Protein AF-F5Z261-F1 (afdb_monomer_lite)

Structure (mmCIF, N/CA/C/O backbone):
data_AF-F5Z261-F1
#
_entry.id   AF-F5Z261-F1
#
loop_
_atom_site.group_PDB
_atom_site.id
_atom_site.type_symbol
_atom_site.label_atom_id
_atom_site.label_alt_id
_atom_site.label_comp_id
_atom_site.label_asym_id
_atom_site.label_entity_id
_atom_site.label_seq_id
_atom_site.pdbx_PDB_ins_code
_atom_site.Cartn_x
_atom_site.Cartn_y
_atom_site.Cartn_z
_atom_site.occupancy
_atom_site.B_iso_or_equiv
_atom_site.auth_seq_id
_atom_site.auth_comp_id
_atom_site.auth_asym_id
_atom_site.auth_atom_id
_atom_site.pdbx_PDB_model_num
ATOM 1 N N . MET A 1 1 ? -2.929 10.785 0.547 1.00 61.97 1 MET A N 1
ATOM 2 C CA . MET A 1 1 ? -3.071 11.141 1.979 1.00 61.97 1 MET A CA 1
ATOM 3 C C . MET A 1 1 ? -4.456 10.870 2.564 1.00 61.97 1 MET A C 1
ATOM 5 O O . MET A 1 1 ? -4.554 10.815 3.776 1.00 61.97 1 MET A O 1
ATOM 9 N N . LEU A 1 2 ? -5.511 10.645 1.767 1.00 83.38 2 LEU A N 1
ATOM 10 C CA . LEU A 1 2 ? -6.870 10.478 2.307 1.00 83.38 2 LEU A CA 1
ATOM 11 C C . LEU A 1 2 ? -7.102 9.162 3.079 1.00 83.38 2 LEU A C 1
ATOM 13 O O . LEU A 1 2 ? -7.864 9.138 4.036 1.00 83.38 2 LEU A O 1
ATOM 17 N N . VAL A 1 3 ? -6.436 8.072 2.687 1.00 84.19 3 VAL A N 1
ATOM 18 C CA . VAL A 1 3 ? -6.658 6.727 3.259 1.00 84.19 3 VAL A CA 1
ATOM 19 C C . VAL A 1 3 ? -5.834 6.424 4.517 1.00 84.19 3 VAL A C 1
ATOM 21 O O . VAL A 1 3 ? -6.203 5.541 5.287 1.00 84.19 3 VAL A O 1
ATOM 24 N N . THR A 1 4 ? -4.751 7.163 4.772 1.00 86.31 4 THR A N 1
ATOM 25 C CA . THR A 1 4 ? -3.860 6.920 5.923 1.00 86.31 4 THR A CA 1
ATOM 26 C C . THR A 1 4 ? -4.461 7.360 7.267 1.00 86.31 4 THR A C 1
ATOM 28 O O . THR A 1 4 ? -4.442 6.561 8.202 1.00 86.31 4 THR A O 1
ATOM 31 N N . PRO A 1 5 ? -5.046 8.566 7.412 1.00 91.62 5 PRO A N 1
ATOM 32 C CA . PRO A 1 5 ? -5.634 8.978 8.686 1.00 91.62 5 PRO A CA 1
ATOM 33 C C . PRO A 1 5 ? -6.752 8.037 9.169 1.00 91.62 5 PRO A C 1
ATOM 35 O O . PRO A 1 5 ? -6.703 7.630 10.329 1.00 91.62 5 PRO A O 1
ATOM 38 N N . PRO A 1 6 ? -7.700 7.590 8.316 1.00 89.75 6 PRO A N 1
ATOM 39 C CA . PRO A 1 6 ? -8.729 6.640 8.735 1.00 89.75 6 PRO A CA 1
ATOM 40 C C . PRO A 1 6 ? -8.177 5.313 9.264 1.00 89.75 6 PRO A C 1
ATOM 42 O O . PRO A 1 6 ? -8.675 4.830 10.279 1.00 89.75 6 PRO A O 1
ATOM 45 N N . VAL A 1 7 ? -7.153 4.726 8.624 1.00 91.06 7 VAL A N 1
ATOM 46 C CA . VAL A 1 7 ? -6.594 3.438 9.079 1.00 91.06 7 VAL A CA 1
ATOM 47 C C . VAL A 1 7 ? -5.834 3.580 10.398 1.00 91.06 7 VAL A C 1
ATOM 49 O O . VAL A 1 7 ? -5.950 2.715 11.263 1.00 91.06 7 VAL A O 1
ATOM 52 N N . VAL A 1 8 ? -5.133 4.700 10.610 1.00 93.25 8 VAL A N 1
ATOM 53 C CA . VAL A 1 8 ? -4.457 4.993 11.885 1.00 93.25 8 VAL A CA 1
ATOM 54 C C . VAL A 1 8 ? -5.479 5.191 13.004 1.00 93.25 8 VAL A C 1
ATOM 56 O O . VAL A 1 8 ? -5.364 4.565 14.057 1.00 93.25 8 VAL A O 1
ATOM 59 N N . ILE A 1 9 ? -6.520 5.995 12.763 1.00 94.44 9 ILE A N 1
ATOM 60 C CA . ILE A 1 9 ? -7.603 6.225 13.732 1.00 94.44 9 ILE A CA 1
ATOM 61 C C . ILE 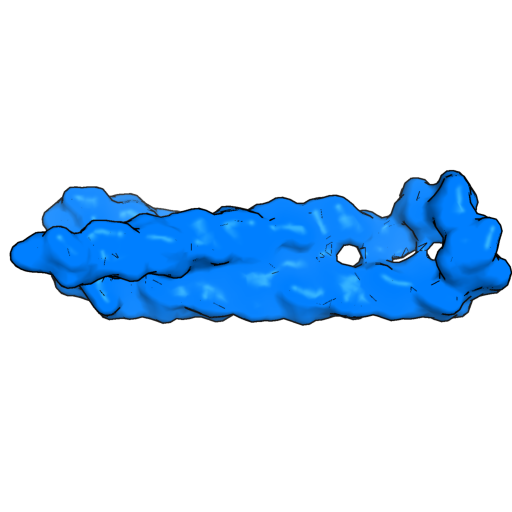A 1 9 ? -8.303 4.906 14.070 1.00 94.44 9 ILE A C 1
ATOM 63 O O . ILE A 1 9 ? -8.543 4.616 15.241 1.00 94.44 9 ILE A O 1
ATOM 67 N N . ALA A 1 10 ? -8.598 4.075 13.069 1.00 92.06 10 ALA A N 1
ATOM 68 C CA . ALA A 1 10 ? -9.231 2.782 13.288 1.00 92.06 10 ALA A CA 1
ATOM 69 C C . ALA A 1 10 ? -8.323 1.787 14.027 1.00 92.06 10 ALA A C 1
ATOM 71 O O . ALA A 1 10 ? -8.821 1.013 14.847 1.00 92.06 10 ALA A O 1
ATOM 72 N N . GLY A 1 11 ? -7.009 1.835 13.785 1.00 91.44 11 GLY A N 1
ATOM 73 C CA . GLY A 1 11 ? -5.995 1.091 14.533 1.00 91.44 11 GLY A CA 1
ATOM 74 C C . GLY A 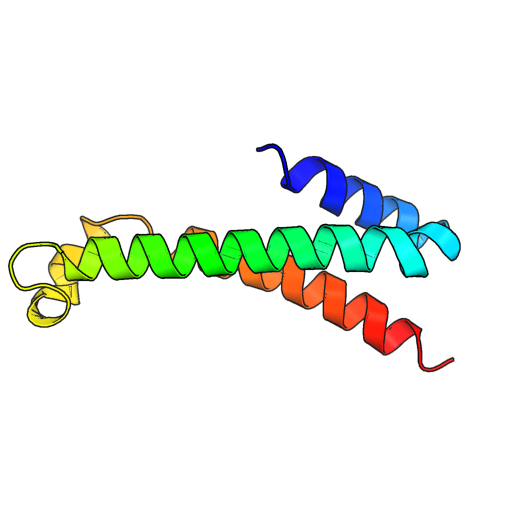1 11 ? -5.991 1.460 16.013 1.00 91.44 11 GLY A C 1
ATOM 75 O O . GLY A 1 11 ? -6.192 0.589 16.858 1.00 91.44 11 GLY A O 1
ATOM 76 N N . ILE A 1 12 ? -5.859 2.753 16.324 1.00 94.12 12 ILE A N 1
ATOM 77 C CA . ILE A 1 12 ? -5.883 3.267 17.703 1.00 94.12 12 ILE A CA 1
ATOM 78 C C . ILE A 1 12 ? -7.227 2.940 18.367 1.00 94.12 12 ILE A C 1
ATOM 80 O O . ILE A 1 12 ? -7.267 2.347 19.442 1.00 94.12 12 ILE A O 1
ATOM 84 N N . GLY A 1 13 ? -8.348 3.238 17.706 1.00 91.38 13 GLY A N 1
ATOM 85 C CA . GLY A 1 13 ? -9.685 2.929 18.215 1.00 91.38 13 GLY A CA 1
ATOM 86 C C . GLY A 1 13 ? -9.911 1.430 18.448 1.00 91.38 13 GLY A C 1
ATOM 87 O O . GLY A 1 13 ? -10.611 1.049 19.385 1.00 91.38 13 GLY A O 1
ATOM 88 N N . GLY A 1 14 ? -9.293 0.562 17.642 1.00 90.25 14 GLY A N 1
ATOM 89 C CA . GLY A 1 14 ? -9.358 -0.894 17.785 1.00 90.25 14 GLY A CA 1
ATOM 90 C C . GLY A 1 14 ? -8.654 -1.449 19.030 1.00 90.25 14 GLY A C 1
ATOM 91 O O . GLY A 1 14 ? -9.004 -2.551 19.477 1.00 90.25 14 GLY A O 1
ATOM 92 N N . VAL A 1 15 ? -7.718 -0.691 19.616 1.00 91.44 15 VAL A N 1
ATOM 93 C CA . VAL A 1 15 ? -7.094 -1.008 20.913 1.00 91.44 15 VAL A CA 1
ATOM 94 C C . VAL A 1 15 ? -8.112 -0.843 22.039 1.00 91.44 15 VAL A C 1
ATOM 96 O O . VAL A 1 15 ? -8.258 -1.735 22.872 1.00 91.44 15 VAL A O 1
ATOM 99 N N . PHE A 1 16 ? -8.873 0.253 22.017 1.00 94.31 16 PHE A N 1
ATOM 100 C CA . PHE A 1 16 ? -9.776 0.633 23.109 1.00 94.31 16 PHE A CA 1
ATOM 101 C C . PHE A 1 16 ? -11.231 0.185 22.910 1.00 94.31 16 PHE A C 1
ATOM 103 O O . PHE A 1 16 ? -12.024 0.228 23.846 1.00 94.31 16 PHE A O 1
ATOM 110 N N . SER A 1 17 ? -11.623 -0.252 21.707 1.00 92.31 17 SER A N 1
ATOM 111 C CA . SER A 1 17 ? -13.014 -0.606 21.410 1.00 92.31 17 SER A CA 1
ATOM 112 C C . SER A 1 17 ? -13.165 -1.827 20.506 1.00 92.31 17 SER A C 1
ATOM 114 O O . SER A 1 17 ? -12.705 -1.871 19.361 1.00 92.31 17 SER A O 1
ATOM 116 N N . ARG A 1 18 ? -13.957 -2.802 20.979 1.00 89.25 18 ARG A N 1
ATOM 117 C CA . ARG A 1 18 ? -14.315 -4.007 20.210 1.00 89.25 18 ARG A CA 1
ATOM 118 C C . ARG A 1 18 ? -15.098 -3.671 18.936 1.00 89.25 18 ARG A C 1
ATOM 120 O O . ARG A 1 18 ? -14.939 -4.360 17.931 1.00 89.25 18 ARG A O 1
ATOM 127 N N . ARG A 1 19 ? -15.912 -2.607 18.950 1.00 92.00 19 ARG A N 1
ATOM 128 C CA . ARG A 1 19 ? -16.673 -2.151 17.771 1.00 92.00 19 ARG A CA 1
ATOM 129 C C . ARG A 1 19 ? -15.741 -1.631 16.682 1.00 92.00 19 ARG A C 1
ATOM 131 O O . ARG A 1 19 ? -15.908 -1.994 15.521 1.00 92.00 19 ARG A O 1
ATOM 138 N N . TRP A 1 20 ? -14.752 -0.828 17.065 1.00 92.88 20 TRP A N 1
ATOM 139 C CA . TRP A 1 20 ? -13.746 -0.305 16.145 1.00 92.88 20 TRP A CA 1
ATOM 140 C C . TRP A 1 20 ? -12.869 -1.410 15.579 1.00 92.88 20 TRP A C 1
ATOM 142 O O . TRP A 1 20 ? -12.718 -1.495 14.364 1.00 92.88 20 TRP A O 1
ATOM 152 N N . ALA A 1 21 ? -12.417 -2.332 16.425 1.00 90.31 21 ALA A N 1
ATOM 153 C CA . ALA A 1 21 ? -11.627 -3.471 15.980 1.00 90.31 21 ALA A CA 1
ATOM 154 C C . ALA A 1 21 ? -12.364 -4.405 15.010 1.00 90.31 21 ALA A C 1
ATOM 156 O O . ALA A 1 21 ? -11.743 -4.939 14.100 1.00 90.31 21 ALA A O 1
ATOM 157 N N . LYS A 1 22 ? -13.671 -4.633 15.205 1.00 91.12 22 LYS A N 1
ATOM 158 C CA . LYS A 1 22 ? -14.445 -5.579 14.381 1.00 91.12 22 LYS A CA 1
ATOM 159 C C . LYS A 1 22 ? -15.068 -4.963 13.128 1.00 91.12 22 LYS A C 1
ATOM 161 O O . LYS A 1 22 ? -15.415 -5.709 12.221 1.00 91.12 22 LYS A O 1
ATOM 166 N N . ARG A 1 23 ? -15.264 -3.640 13.076 1.00 91.69 23 ARG A N 1
ATOM 167 C CA . ARG A 1 23 ? -15.906 -2.965 11.928 1.00 91.69 23 ARG A CA 1
ATOM 168 C C . ARG A 1 23 ? -14.968 -2.018 11.195 1.00 91.69 23 ARG A C 1
ATOM 170 O O . ARG A 1 23 ? -14.797 -2.147 9.991 1.00 91.69 23 ARG A O 1
ATOM 177 N N . TRP A 1 24 ? -14.378 -1.070 11.913 1.00 94.56 24 TRP 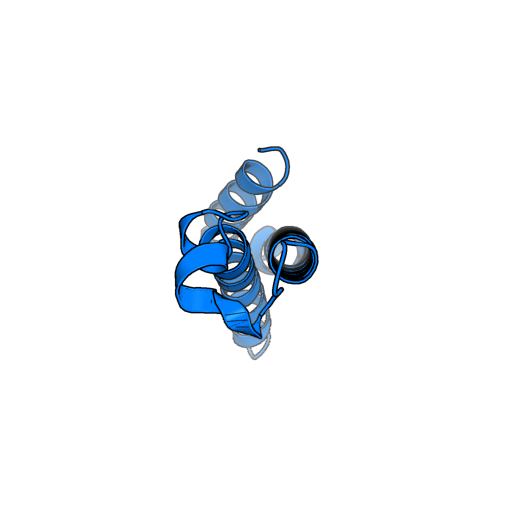A N 1
ATOM 178 C CA . TRP A 1 24 ? -13.650 0.040 11.300 1.00 94.56 24 TRP A CA 1
ATOM 179 C C . TRP A 1 24 ? -12.223 -0.338 10.914 1.00 94.56 24 TRP A C 1
ATOM 181 O O . TRP A 1 24 ? -11.784 0.003 9.818 1.00 94.56 24 TRP A O 1
ATOM 191 N N . LEU A 1 25 ? -11.523 -1.089 11.767 1.00 93.62 25 LEU A N 1
ATOM 192 C CA . LEU A 1 25 ? -10.173 -1.571 11.485 1.00 93.62 25 LEU A CA 1
ATOM 193 C C . LEU A 1 25 ? -10.111 -2.424 10.206 1.00 93.62 25 LEU A C 1
ATOM 195 O O . LEU A 1 25 ? -9.383 -2.027 9.304 1.00 93.62 25 LEU A O 1
ATOM 199 N N . PRO A 1 26 ? -10.883 -3.520 10.042 1.00 95.75 26 PRO A N 1
ATOM 200 C CA . PRO A 1 26 ? -10.817 -4.315 8.816 1.00 95.75 26 PRO A CA 1
ATOM 201 C C . PRO A 1 26 ? -11.251 -3.531 7.574 1.00 95.75 26 PRO A C 1
ATOM 203 O O . PRO A 1 26 ? -10.660 -3.701 6.514 1.00 95.75 26 PRO A O 1
ATOM 206 N N . LEU A 1 27 ? -12.248 -2.647 7.691 1.00 96.31 27 LEU A N 1
ATOM 207 C CA . LEU A 1 27 ? -12.727 -1.855 6.558 1.00 96.31 27 LEU A CA 1
ATOM 208 C C . LEU A 1 27 ? -11.654 -0.879 6.061 1.00 96.31 27 LEU A C 1
ATOM 210 O O . LEU A 1 27 ? -11.296 -0.886 4.886 1.00 96.31 27 LEU A O 1
ATOM 214 N N . THR A 1 28 ? -11.107 -0.064 6.961 1.00 95.88 28 THR A N 1
ATOM 215 C CA . THR A 1 28 ? -10.052 0.901 6.621 1.00 95.88 28 THR A CA 1
ATOM 216 C C . THR A 1 28 ? -8.761 0.207 6.192 1.00 95.88 28 THR A C 1
ATOM 218 O O . THR A 1 28 ? -8.152 0.631 5.213 1.00 95.88 28 THR A O 1
ATOM 221 N N . ALA A 1 29 ? -8.378 -0.890 6.852 1.00 96.00 29 ALA A N 1
ATOM 222 C CA . ALA A 1 29 ? -7.215 -1.694 6.489 1.00 96.00 29 ALA A CA 1
ATOM 223 C C . ALA A 1 29 ? -7.372 -2.343 5.107 1.00 96.00 29 ALA A C 1
ATOM 225 O O . ALA A 1 29 ? -6.427 -2.334 4.324 1.00 96.00 29 ALA A O 1
ATOM 226 N N . GLY A 1 30 ? -8.571 -2.825 4.766 1.00 96.94 30 GLY A N 1
ATOM 227 C CA . GLY A 1 30 ? -8.885 -3.359 3.441 1.00 96.94 30 GLY A CA 1
ATOM 228 C C . GLY A 1 30 ? -8.798 -2.306 2.342 1.00 96.94 30 GLY A C 1
ATOM 229 O O . GLY A 1 30 ? -8.154 -2.539 1.322 1.00 96.94 30 GLY A O 1
ATOM 230 N N . VAL A 1 31 ? -9.363 -1.117 2.571 1.00 96.44 31 VAL A N 1
ATOM 231 C CA . VAL A 1 31 ? -9.224 0.017 1.641 1.00 96.44 31 VAL A CA 1
ATOM 232 C C . VAL A 1 31 ? -7.752 0.412 1.481 1.00 96.44 31 VAL A C 1
ATOM 234 O O . VAL A 1 31 ? -7.291 0.636 0.363 1.00 96.44 31 VAL A O 1
ATOM 237 N N . TYR A 1 32 ? -6.995 0.457 2.579 1.00 96.12 32 TYR A N 1
ATOM 238 C CA . TYR A 1 32 ? -5.569 0.782 2.562 1.00 96.12 32 TYR A CA 1
ATOM 239 C C . TYR A 1 32 ? -4.751 -0.256 1.780 1.00 96.12 32 TYR A C 1
ATOM 241 O O . TYR A 1 32 ? -3.929 0.116 0.943 1.00 96.12 32 TYR A O 1
ATOM 249 N N . ALA A 1 33 ? -5.028 -1.546 1.998 1.00 96.88 33 ALA A N 1
ATOM 250 C CA . ALA A 1 33 ? -4.395 -2.656 1.294 1.00 96.88 33 ALA A CA 1
ATOM 251 C C . ALA A 1 33 ? -4.690 -2.608 -0.210 1.00 96.88 33 ALA A C 1
ATOM 253 O O . ALA A 1 33 ? -3.768 -2.667 -1.019 1.00 96.88 33 ALA A O 1
ATOM 254 N N . ALA A 1 34 ? -5.960 -2.433 -0.586 1.00 97.19 34 ALA A N 1
ATOM 255 C CA . ALA A 1 34 ? -6.378 -2.333 -1.981 1.00 97.19 34 ALA A CA 1
ATOM 256 C C . ALA A 1 34 ? -5.737 -1.129 -2.684 1.00 97.19 34 ALA A C 1
ATOM 258 O O . ALA A 1 34 ? -5.261 -1.254 -3.811 1.00 97.19 34 ALA A O 1
ATOM 259 N N . ASN A 1 35 ? -5.662 0.022 -2.008 1.00 96.25 35 ASN A N 1
ATOM 260 C CA . ASN A 1 35 ? -4.986 1.200 -2.545 1.00 96.25 35 ASN A CA 1
ATOM 261 C C . ASN A 1 35 ? -3.480 0.955 -2.745 1.00 96.25 35 ASN A C 1
ATOM 263 O O . ASN A 1 35 ? -2.933 1.356 -3.770 1.00 96.25 35 ASN A O 1
ATOM 267 N N . GLY A 1 36 ? -2.821 0.283 -1.795 1.00 95.75 36 GLY A N 1
ATOM 268 C CA . GLY A 1 36 ? -1.422 -0.128 -1.926 1.00 95.75 36 GLY A CA 1
ATOM 269 C C . GLY A 1 36 ? -1.202 -1.066 -3.114 1.00 95.75 36 GLY A C 1
ATOM 270 O O . GLY A 1 36 ? -0.357 -0.793 -3.957 1.00 95.75 36 GLY A O 1
ATOM 271 N N . LEU A 1 37 ? -2.023 -2.112 -3.251 1.00 97.50 37 LEU A N 1
ATOM 272 C CA . LEU A 1 37 ? -1.951 -3.058 -4.374 1.00 97.50 37 LEU A CA 1
ATOM 273 C C . LEU A 1 37 ? -2.189 -2.379 -5.729 1.00 97.50 37 LEU A C 1
ATOM 275 O O . LEU A 1 37 ? -1.492 -2.667 -6.701 1.00 97.50 37 LEU A O 1
ATOM 279 N N . LEU A 1 38 ? -3.148 -1.451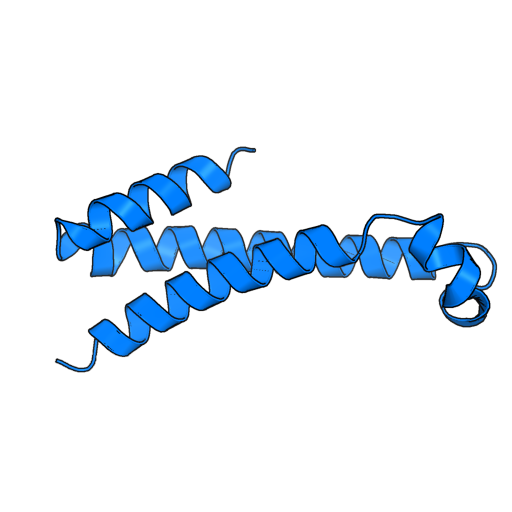 -5.802 1.00 97.31 38 LEU A N 1
ATOM 280 C CA . LEU A 1 38 ? -3.393 -0.679 -7.017 1.00 97.31 38 LEU A CA 1
ATOM 281 C C . LEU A 1 38 ? -2.193 0.213 -7.360 1.00 97.31 38 LEU A C 1
ATOM 283 O O . LEU A 1 38 ? -1.787 0.273 -8.519 1.00 97.31 38 LEU A O 1
ATOM 287 N N . GLY A 1 39 ? -1.603 0.874 -6.362 1.00 96.19 39 GLY A N 1
ATOM 288 C CA . GLY A 1 39 ? -0.382 1.659 -6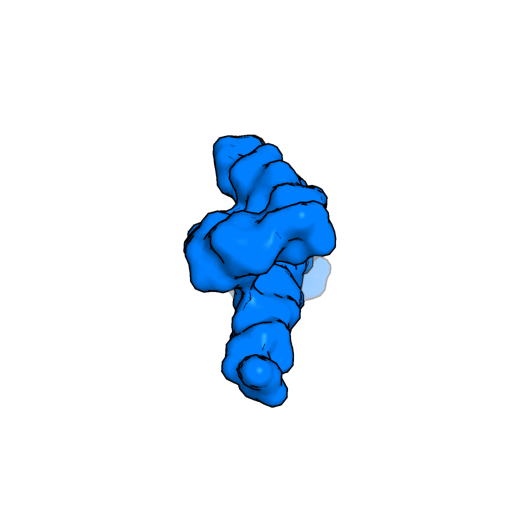.539 1.00 96.19 39 GLY A CA 1
ATOM 289 C C . GLY A 1 39 ? 0.790 0.809 -7.031 1.00 96.19 39 GLY A C 1
ATOM 290 O O . GLY A 1 39 ? 1.491 1.217 -7.953 1.00 96.19 39 GLY A O 1
ATOM 291 N N . GLU A 1 40 ? 0.955 -0.390 -6.472 1.00 97.25 40 GLU A N 1
ATOM 292 C CA . GLU A 1 40 ? 2.013 -1.340 -6.826 1.00 97.25 40 GLU A CA 1
ATOM 293 C C . GLU A 1 40 ? 1.879 -1.739 -8.291 1.00 97.25 40 GLU A C 1
ATOM 295 O O . GLU A 1 40 ? 2.814 -1.593 -9.077 1.00 97.25 40 GLU A O 1
ATOM 300 N N . TYR A 1 41 ? 0.669 -2.131 -8.693 1.00 97.44 41 TYR A N 1
ATOM 301 C CA . TYR A 1 41 ? 0.361 -2.461 -10.077 1.00 97.44 41 TYR A CA 1
ATOM 302 C C . TYR A 1 41 ? 0.640 -1.293 -11.030 1.00 97.44 41 TYR A C 1
ATOM 304 O O . TYR A 1 41 ? 1.251 -1.479 -12.084 1.00 97.44 41 TYR A O 1
ATOM 312 N N . LEU A 1 42 ? 0.215 -0.076 -10.682 1.00 97.12 42 LEU A N 1
ATOM 313 C CA . LEU A 1 42 ? 0.419 1.097 -11.532 1.00 97.12 42 LEU A CA 1
ATOM 314 C C . LEU A 1 42 ? 1.901 1.482 -11.641 1.00 97.12 42 LEU A C 1
ATOM 316 O O . LEU A 1 42 ? 2.345 1.851 -12.730 1.00 97.12 42 LEU A O 1
ATOM 320 N N . HIS A 1 43 ? 2.679 1.352 -10.565 1.00 97.12 43 HIS A N 1
ATOM 321 C CA . HIS A 1 43 ? 4.123 1.595 -10.585 1.00 97.12 43 HIS A CA 1
ATOM 322 C C . HIS A 1 43 ? 4.870 0.526 -11.379 1.00 97.12 43 HIS A C 1
ATOM 324 O O . HIS A 1 43 ? 5.658 0.871 -12.261 1.00 97.12 43 HIS A O 1
ATOM 330 N N . ALA A 1 44 ? 4.552 -0.750 -11.164 1.00 96.69 44 ALA A N 1
ATOM 331 C CA . ALA A 1 44 ? 5.071 -1.863 -11.952 1.00 96.69 44 ALA A CA 1
ATOM 332 C C . ALA A 1 44 ? 4.762 -1.677 -13.449 1.00 96.69 44 ALA A C 1
ATOM 334 O O . ALA A 1 44 ? 5.644 -1.766 -14.305 1.00 96.69 44 ALA A O 1
ATOM 335 N N . ARG A 1 45 ? 3.524 -1.310 -13.791 1.00 96.62 45 ARG A N 1
ATOM 336 C CA . ARG A 1 45 ? 3.136 -0.985 -15.171 1.00 96.62 45 ARG A CA 1
ATOM 337 C C . ARG A 1 45 ? 3.905 0.217 -15.720 1.00 96.62 45 ARG A C 1
ATOM 339 O O . ARG A 1 45 ? 4.220 0.247 -16.907 1.00 96.62 45 ARG A O 1
ATOM 346 N N . GLY A 1 46 ? 4.206 1.207 -14.886 1.00 96.00 46 GLY A N 1
ATOM 347 C CA . GLY A 1 46 ? 5.031 2.351 -15.261 1.00 96.00 46 GLY A CA 1
ATOM 348 C C . GLY A 1 46 ? 6.473 1.959 -15.593 1.00 96.00 46 GLY A C 1
ATOM 349 O O . GLY A 1 46 ? 6.994 2.417 -16.607 1.00 96.00 46 GLY A O 1
ATOM 350 N N . VAL A 1 47 ? 7.083 1.055 -14.819 1.00 96.62 47 VAL A N 1
ATOM 351 C CA . VAL A 1 47 ? 8.399 0.463 -15.134 1.00 96.62 47 VAL A CA 1
ATOM 352 C C . VAL A 1 47 ? 8.341 -0.314 -16.452 1.00 96.62 47 VAL A C 1
ATOM 354 O O . VAL A 1 47 ? 9.193 -0.121 -17.318 1.00 96.62 47 VAL A O 1
ATOM 357 N N . ALA A 1 48 ? 7.296 -1.121 -16.656 1.00 96.19 48 ALA A N 1
ATOM 358 C CA . ALA A 1 48 ? 7.103 -1.906 -17.878 1.00 96.19 48 ALA A CA 1
ATOM 359 C C . ALA A 1 48 ? 7.027 -1.047 -19.153 1.00 96.19 48 ALA A C 1
ATOM 361 O O . ALA A 1 48 ? 7.428 -1.493 -20.224 1.00 96.19 48 ALA A O 1
ATOM 362 N N . ARG A 1 49 ? 6.501 0.178 -19.037 1.00 96.44 49 ARG A N 1
ATOM 363 C CA . ARG A 1 49 ? 6.300 1.118 -20.150 1.00 96.44 49 ARG A CA 1
ATOM 364 C C . ARG A 1 49 ? 7.534 1.943 -20.508 1.00 96.44 49 ARG A C 1
ATOM 366 O O . ARG A 1 49 ? 7.507 2.642 -21.518 1.00 96.44 49 ARG A O 1
ATOM 373 N N . LYS A 1 50 ? 8.597 1.898 -19.704 1.00 94.50 50 LYS A N 1
ATOM 374 C CA . LYS A 1 50 ? 9.860 2.568 -20.036 1.00 94.50 50 LYS A CA 1
ATOM 375 C C . LYS A 1 50 ? 10.584 1.850 -21.182 1.00 94.50 50 LYS A C 1
ATOM 377 O O . LYS A 1 50 ? 10.363 0.655 -21.381 1.00 94.50 50 LYS A O 1
ATOM 382 N N . PRO A 1 51 ? 11.475 2.530 -21.928 1.00 95.69 51 PRO A N 1
ATOM 383 C CA . PRO A 1 51 ? 12.296 1.884 -22.951 1.00 95.69 51 PRO A CA 1
ATOM 384 C C . PRO A 1 51 ? 13.048 0.664 -22.397 1.00 95.69 51 PRO A C 1
ATOM 386 O O . PRO A 1 51 ? 13.683 0.728 -21.344 1.00 95.69 51 PRO A O 1
ATOM 389 N N . GLY A 1 52 ? 12.931 -0.477 -23.082 1.00 94.75 52 GLY A N 1
ATOM 390 C CA . GLY A 1 52 ? 13.478 -1.762 -22.623 1.00 94.75 52 GLY A CA 1
ATOM 391 C C . GLY A 1 52 ? 12.710 -2.429 -21.471 1.00 94.75 52 GLY A C 1
ATOM 392 O O . GLY A 1 52 ? 13.029 -3.563 -21.119 1.00 94.75 52 GLY A O 1
ATOM 393 N N . GLY A 1 53 ? 11.689 -1.774 -20.910 1.00 95.06 53 GLY A N 1
ATOM 394 C CA . GLY A 1 53 ? 10.789 -2.297 -19.882 1.00 95.06 53 GLY A CA 1
ATOM 395 C C . GLY A 1 53 ? 11.522 -2.980 -18.730 1.00 95.06 53 GLY A C 1
ATOM 396 O O . GLY A 1 53 ? 12.550 -2.504 -18.244 1.00 95.06 53 GLY A O 1
ATOM 397 N N . TRP A 1 54 ? 11.020 -4.147 -18.334 1.00 95.94 54 TRP A N 1
ATOM 398 C CA . TRP A 1 54 ? 11.635 -4.978 -17.297 1.00 95.94 54 TRP A CA 1
ATOM 399 C C . TRP A 1 54 ? 12.982 -5.586 -17.691 1.00 95.94 54 TRP A C 1
ATOM 401 O O . TRP A 1 54 ? 13.759 -5.946 -16.814 1.00 95.94 54 TRP A O 1
ATOM 411 N N . ARG A 1 55 ? 13.308 -5.666 -18.987 1.00 96.88 55 ARG A N 1
ATOM 412 C CA . ARG A 1 55 ? 14.616 -6.171 -19.433 1.00 96.88 55 ARG A CA 1
ATOM 413 C C . ARG A 1 55 ? 15.756 -5.230 -19.027 1.00 96.88 55 ARG A C 1
ATOM 415 O O . ARG A 1 55 ? 16.862 -5.691 -18.789 1.00 96.88 55 ARG A O 1
ATOM 422 N N . ASN A 1 56 ? 15.451 -3.942 -18.859 1.00 96.38 56 ASN A N 1
ATOM 423 C CA . ASN A 1 56 ? 16.354 -2.929 -18.314 1.00 96.38 56 ASN A CA 1
ATOM 424 C C . ASN A 1 56 ? 15.993 -2.567 -16.860 1.00 96.38 56 ASN A C 1
ATOM 426 O O . ASN A 1 56 ? 16.087 -1.401 -16.477 1.00 96.38 56 ASN A O 1
ATOM 430 N N . ALA A 1 57 ? 15.549 -3.530 -16.040 1.00 94.38 57 ALA A N 1
ATOM 431 C CA . ALA A 1 57 ? 15.091 -3.269 -14.669 1.00 94.38 57 ALA A CA 1
ATOM 432 C C . ALA A 1 57 ? 16.133 -2.553 -13.794 1.00 94.38 57 ALA A C 1
ATOM 434 O O . ALA A 1 57 ? 15.763 -1.667 -13.030 1.00 94.38 57 ALA A O 1
ATOM 435 N N . SER A 1 58 ? 17.425 -2.865 -13.942 1.00 95.25 58 SER A N 1
ATOM 436 C CA . SER A 1 58 ? 18.509 -2.199 -13.200 1.00 95.25 58 SER A CA 1
ATOM 437 C C . SER A 1 58 ? 18.541 -0.682 -13.404 1.00 95.25 58 SER A C 1
ATOM 439 O O . SER A 1 58 ? 18.924 0.047 -12.496 1.00 95.25 58 SER A O 1
ATOM 441 N N . TYR A 1 59 ? 18.094 -0.202 -14.566 1.00 95.00 59 TYR A N 1
ATOM 442 C CA . TYR A 1 59 ? 17.952 1.221 -14.865 1.00 95.00 59 TYR A CA 1
ATOM 443 C C . TYR A 1 59 ? 16.528 1.720 -14.590 1.00 95.00 59 TYR A C 1
ATOM 445 O O . TYR A 1 59 ? 16.324 2.746 -13.946 1.00 95.00 59 TYR A O 1
ATOM 453 N N . ASN A 1 60 ? 15.519 0.981 -15.052 1.00 95.69 60 ASN A N 1
ATOM 454 C CA . ASN A 1 60 ? 14.128 1.423 -15.030 1.00 95.69 60 ASN A CA 1
ATOM 455 C C . ASN A 1 60 ? 13.475 1.358 -13.646 1.00 95.69 60 ASN A C 1
ATOM 457 O O . ASN A 1 60 ? 12.503 2.078 -13.442 1.00 95.69 60 ASN A O 1
ATOM 461 N N . VAL A 1 61 ? 13.971 0.542 -12.710 1.00 94.50 61 VAL A N 1
ATOM 462 C CA . VAL A 1 61 ? 13.452 0.488 -11.333 1.00 94.50 61 VAL A CA 1
ATOM 463 C C . VAL A 1 61 ? 13.953 1.680 -10.504 1.00 94.50 61 VAL A C 1
ATOM 465 O O . VAL A 1 61 ? 13.101 2.379 -9.959 1.00 94.50 61 VAL A O 1
ATOM 468 N N . PRO A 1 62 ? 15.265 2.006 -10.447 1.00 94.38 62 PRO A N 1
ATOM 469 C CA . PRO A 1 62 ? 15.731 3.198 -9.729 1.00 94.38 62 PRO A CA 1
ATOM 470 C C . PRO A 1 62 ? 15.279 4.511 -10.374 1.00 94.38 62 PRO A C 1
ATOM 472 O O . PRO A 1 62 ? 14.948 5.461 -9.672 1.00 94.38 62 PRO A O 1
ATOM 475 N N . MET A 1 63 ? 15.242 4.567 -11.711 1.00 93.69 63 MET A N 1
ATOM 476 C CA . MET A 1 63 ? 14.859 5.777 -12.454 1.00 93.69 63 MET A CA 1
ATOM 477 C C . MET A 1 63 ? 13.354 5.856 -12.730 1.00 93.69 63 MET A C 1
ATOM 479 O O . MET A 1 63 ? 12.892 6.781 -13.404 1.00 93.69 63 MET A O 1
ATOM 483 N N . GLY A 1 64 ? 12.582 4.839 -12.350 1.00 91.44 64 GLY A N 1
ATOM 484 C CA . GLY A 1 64 ? 11.153 4.733 -12.627 1.00 91.44 64 GLY A CA 1
ATOM 485 C C . GLY A 1 64 ? 10.260 5.174 -11.480 1.00 91.44 64 GLY A C 1
ATOM 486 O O . GLY A 1 64 ? 10.726 5.762 -10.508 1.00 91.44 64 GLY A O 1
ATOM 487 N N . PRO A 1 65 ? 8.946 4.922 -11.602 1.00 93.31 65 PRO A N 1
ATOM 488 C CA . PRO A 1 65 ? 8.028 5.104 -10.488 1.00 93.31 65 PRO A CA 1
ATOM 489 C C . PRO A 1 65 ? 8.483 4.280 -9.271 1.00 93.31 65 PRO A C 1
ATOM 491 O O . PRO A 1 65 ? 8.926 3.142 -9.447 1.00 93.31 65 PRO A O 1
ATOM 494 N N . PRO A 1 66 ? 8.365 4.811 -8.043 1.00 92.88 66 PRO A N 1
ATOM 495 C CA . PRO A 1 66 ? 8.932 4.182 -6.853 1.00 92.88 66 PRO A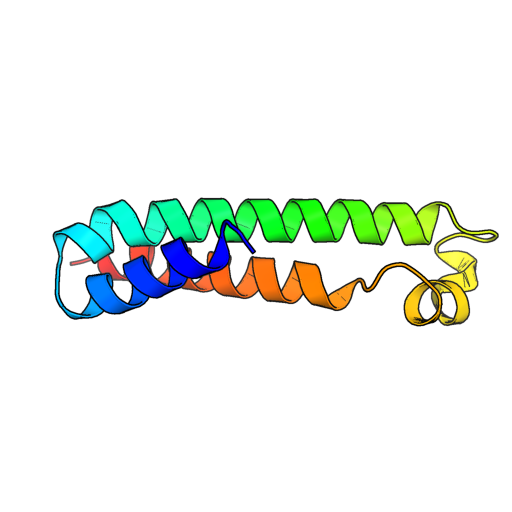 CA 1
ATOM 496 C C . PRO A 1 66 ? 8.153 2.920 -6.470 1.00 92.88 66 PRO A C 1
ATOM 498 O O . PRO A 1 66 ? 7.129 2.996 -5.794 1.00 92.88 66 PRO A O 1
ATOM 501 N N . ILE A 1 67 ? 8.625 1.751 -6.899 1.00 90.56 67 ILE A N 1
ATOM 502 C CA . ILE A 1 67 ? 7.868 0.498 -6.793 1.00 90.56 67 ILE A CA 1
ATOM 503 C C . ILE A 1 67 ? 7.691 0.002 -5.351 1.00 90.56 67 ILE A C 1
ATOM 505 O O . ILE A 1 67 ? 6.635 -0.493 -5.015 1.00 90.56 67 ILE A O 1
ATOM 509 N N . ALA A 1 68 ? 8.651 0.228 -4.449 1.00 91.19 68 ALA A N 1
ATOM 510 C CA . ALA A 1 68 ? 8.568 -0.297 -3.079 1.00 91.19 68 ALA A CA 1
ATOM 511 C C . ALA A 1 68 ? 7.509 0.396 -2.195 1.00 91.19 68 ALA A C 1
ATOM 513 O O . ALA A 1 68 ? 6.931 -0.221 -1.300 1.00 91.19 68 ALA A O 1
ATOM 514 N N . ALA A 1 69 ? 7.262 1.690 -2.416 1.00 92.19 69 ALA A N 1
ATOM 515 C CA . ALA A 1 69 ? 6.379 2.492 -1.571 1.00 92.19 69 ALA A CA 1
ATOM 516 C C . ALA A 1 69 ? 4.920 1.977 -1.523 1.00 92.19 69 ALA A C 1
ATOM 518 O O . ALA A 1 69 ? 4.387 1.810 -0.420 1.00 92.19 69 ALA A O 1
ATOM 519 N N . PRO A 1 70 ? 4.249 1.703 -2.658 1.00 93.31 70 PRO A N 1
ATOM 520 C CA . PRO A 1 70 ? 2.900 1.147 -2.628 1.00 93.31 70 PRO A CA 1
ATOM 521 C C . PRO A 1 70 ? 2.836 -0.290 -2.080 1.00 93.31 70 PRO A C 1
ATOM 523 O O . PRO A 1 70 ? 1.877 -0.615 -1.377 1.00 93.31 70 PRO A O 1
ATOM 526 N N . GLY A 1 71 ? 3.858 -1.121 -2.294 1.00 93.31 71 GLY A N 1
ATOM 527 C CA . GLY A 1 71 ? 3.952 -2.451 -1.687 1.00 93.31 71 GLY A CA 1
ATOM 528 C C . GLY A 1 71 ? 3.991 -2.406 -0.158 1.00 93.31 71 GLY A C 1
ATOM 529 O O . GLY A 1 71 ? 3.244 -3.126 0.507 1.00 93.31 71 GLY A O 1
ATOM 530 N N . LEU A 1 72 ? 4.773 -1.489 0.423 1.00 94.19 72 LEU A N 1
ATOM 531 C CA . LEU A 1 72 ? 4.783 -1.254 1.876 1.00 94.19 72 LEU A CA 1
ATOM 532 C C . LEU A 1 72 ? 3.409 -0.802 2.390 1.00 94.19 72 LEU A C 1
ATOM 534 O O . LEU A 1 72 ? 2.952 -1.241 3.446 1.00 94.19 72 LEU A O 1
ATOM 538 N N . MET A 1 73 ? 2.712 0.039 1.624 1.00 94.25 73 MET A N 1
ATOM 539 C CA . MET A 1 73 ? 1.347 0.459 1.941 1.00 94.25 73 MET A CA 1
ATOM 540 C C . MET A 1 73 ? 0.379 -0.734 1.959 1.00 94.25 73 MET A C 1
ATOM 542 O O . MET A 1 73 ? -0.420 -0.866 2.891 1.00 94.25 73 MET A O 1
ATOM 546 N N . ALA A 1 74 ? 0.485 -1.627 0.971 1.00 95.75 74 ALA A N 1
ATOM 547 C CA . ALA A 1 74 ? -0.311 -2.847 0.905 1.00 95.75 74 ALA A CA 1
ATOM 548 C C . ALA A 1 74 ? -0.069 -3.745 2.128 1.00 95.75 74 ALA A C 1
ATOM 550 O O . ALA A 1 74 ? -1.029 -4.233 2.724 1.00 95.75 74 ALA A O 1
ATOM 551 N N . MET A 1 75 ? 1.191 -3.900 2.553 1.00 95.81 75 MET A N 1
ATOM 552 C CA . MET A 1 75 ? 1.555 -4.686 3.739 1.00 95.81 75 MET A CA 1
ATOM 553 C C . MET A 1 75 ? 0.933 -4.141 5.026 1.00 95.81 75 MET A C 1
ATOM 555 O O . MET A 1 75 ? 0.385 -4.914 5.808 1.00 95.81 75 MET A O 1
ATOM 559 N N . VAL A 1 76 ? 0.954 -2.822 5.242 1.00 94.50 76 VAL A N 1
ATOM 560 C CA . VAL A 1 76 ? 0.330 -2.202 6.427 1.00 94.50 76 VAL A CA 1
ATOM 561 C C . VAL A 1 76 ? -1.172 -2.500 6.480 1.00 94.50 76 VAL A C 1
ATOM 563 O O . VAL A 1 76 ? -1.690 -2.902 7.523 1.00 94.50 76 VAL A O 1
ATOM 566 N N . GLY A 1 77 ? -1.873 -2.359 5.351 1.00 94.62 77 GLY A N 1
ATOM 567 C CA . GLY A 1 77 ? -3.289 -2.722 5.260 1.00 94.62 77 GLY A CA 1
ATOM 568 C C . GLY A 1 77 ? -3.520 -4.223 5.474 1.00 94.62 77 GLY A C 1
ATOM 569 O O . GLY A 1 77 ? -4.410 -4.615 6.226 1.00 94.62 77 GLY A O 1
ATOM 570 N N . GLY A 1 78 ? -2.673 -5.071 4.885 1.00 96.12 78 GLY A N 1
ATOM 571 C CA . GLY A 1 78 ? -2.718 -6.526 5.053 1.00 96.12 78 GLY A CA 1
ATOM 572 C C . GLY A 1 78 ? -2.558 -6.962 6.510 1.00 96.12 78 GLY A C 1
ATOM 573 O O . GLY A 1 78 ? -3.345 -7.767 7.000 1.00 96.12 78 GLY A O 1
ATOM 574 N N . MET A 1 79 ? -1.618 -6.368 7.244 1.00 95.31 79 MET A N 1
ATOM 575 C CA . MET A 1 79 ? -1.438 -6.627 8.676 1.00 95.31 79 MET A CA 1
ATOM 576 C C . MET A 1 79 ? -2.660 -6.204 9.500 1.00 95.31 79 MET A C 1
ATOM 578 O O . MET A 1 79 ? -3.061 -6.922 10.415 1.00 95.31 79 MET A O 1
ATOM 582 N N . GLY A 1 80 ? -3.300 -5.082 9.157 1.00 93.06 80 GLY A N 1
ATOM 583 C CA . GLY A 1 80 ? -4.553 -4.660 9.792 1.00 93.06 80 GLY A CA 1
ATOM 584 C C . GLY A 1 80 ? -5.709 -5.642 9.555 1.00 93.06 80 GLY A C 1
ATOM 585 O O . GLY A 1 80 ? -6.487 -5.914 10.473 1.00 93.06 80 GLY A O 1
ATOM 586 N N . LEU A 1 81 ? -5.792 -6.229 8.357 1.00 94.88 81 LEU A N 1
ATOM 587 C CA . LEU A 1 81 ? -6.748 -7.297 8.045 1.00 94.88 81 LEU A CA 1
ATOM 588 C C . LEU A 1 81 ? -6.439 -8.581 8.822 1.00 94.88 81 LEU A C 1
ATOM 590 O O . LEU A 1 81 ? -7.342 -9.141 9.444 1.00 94.88 81 LEU A O 1
ATOM 594 N N . LEU A 1 82 ? -5.176 -9.019 8.840 1.00 93.94 82 LEU A N 1
ATOM 595 C CA . LEU A 1 82 ? -4.735 -10.191 9.604 1.00 93.94 82 LEU A CA 1
ATOM 596 C C . LEU A 1 82 ? -5.069 -10.040 11.091 1.00 93.94 82 LEU A C 1
ATOM 598 O O . LEU A 1 82 ? -5.636 -10.950 11.694 1.00 93.94 82 LEU A O 1
ATOM 602 N N . ALA A 1 83 ? -4.810 -8.866 11.670 1.00 90.06 83 ALA A N 1
ATOM 603 C CA . ALA A 1 83 ? -5.165 -8.567 13.053 1.00 90.06 83 ALA A CA 1
ATOM 604 C C . ALA A 1 83 ? -6.681 -8.661 13.303 1.00 90.06 83 ALA A C 1
ATOM 606 O O . ALA A 1 83 ? -7.108 -9.145 14.354 1.00 90.06 83 ALA A O 1
ATOM 607 N N . ALA A 1 84 ? -7.512 -8.226 12.352 1.00 87.75 84 ALA A N 1
ATOM 608 C CA . ALA A 1 84 ? -8.964 -8.332 12.466 1.00 87.75 84 ALA A CA 1
ATOM 609 C C . ALA A 1 84 ? -9.464 -9.785 12.366 1.00 87.75 84 ALA A C 1
ATOM 611 O O . ALA A 1 84 ? -10.396 -10.150 13.087 1.00 87.75 84 ALA A O 1
ATOM 612 N N . VAL A 1 85 ? -8.839 -10.612 11.518 1.00 87.69 85 VAL A N 1
ATOM 613 C CA . VAL A 1 85 ? -9.159 -12.044 11.372 1.00 87.69 85 VAL A CA 1
ATOM 614 C C . VAL A 1 85 ? -8.750 -12.826 12.617 1.00 87.69 85 VAL A C 1
ATOM 616 O O . VAL A 1 85 ? -9.595 -13.490 13.208 1.00 87.69 85 VAL A O 1
ATOM 619 N N . LEU A 1 86 ? -7.507 -12.679 13.085 1.00 86.12 86 LEU A N 1
ATOM 620 C CA . LEU A 1 86 ? -7.004 -13.387 14.271 1.00 86.12 86 LEU A CA 1
ATOM 621 C C . LEU A 1 86 ? -7.807 -13.053 15.538 1.00 86.12 86 LEU A C 1
ATOM 623 O O . LEU A 1 86 ? -8.026 -13.904 16.394 1.00 86.12 86 LEU A O 1
ATOM 627 N N . ARG A 1 87 ? -8.317 -11.821 15.661 1.00 78.56 87 ARG A N 1
ATOM 628 C CA . ARG A 1 87 ? -9.192 -11.426 16.782 1.00 78.56 87 ARG A CA 1
ATOM 629 C C . ARG A 1 87 ? -10.620 -11.970 16.684 1.00 78.56 87 ARG A C 1
ATOM 631 O O . ARG A 1 87 ? -11.397 -11.776 17.624 1.00 78.56 87 ARG A O 1
ATOM 638 N N . ARG A 1 88 ? -10.999 -12.584 15.560 1.00 68.62 88 ARG A N 1
ATOM 639 C CA . ARG A 1 88 ? -12.311 -13.211 15.363 1.00 68.62 88 ARG A CA 1
ATOM 640 C C . ARG A 1 88 ? -12.371 -14.624 15.947 1.00 68.62 88 ARG A C 1
ATOM 642 O O . ARG A 1 88 ? -13.474 -15.078 16.213 1.00 68.62 88 ARG A O 1
ATOM 649 N N . GLU A 1 89 ? -11.230 -15.265 16.202 1.00 60.22 89 GLU A N 1
ATOM 650 C CA . GLU A 1 89 ? -11.135 -16.625 16.764 1.00 60.22 89 GLU A CA 1
ATOM 651 C C . GLU A 1 89 ? -11.236 -16.677 18.306 1.00 60.22 89 GLU A C 1
ATOM 653 O O . GLU A 1 89 ? -10.540 -17.427 18.983 1.00 60.22 89 GLU A O 1
ATOM 658 N N . ARG A 1 90 ? -12.124 -15.865 18.885 1.00 48.78 90 ARG A N 1
ATOM 659 C CA . ARG A 1 90 ? -12.535 -15.879 20.302 1.00 48.78 90 ARG A CA 1
ATOM 660 C C . ARG A 1 90 ? -14.005 -15.478 20.414 1.00 48.78 90 ARG A C 1
ATOM 662 O O . ARG A 1 90 ? -14.539 -15.545 21.540 1.00 48.78 90 ARG A O 1
#

Radius of gyration: 16.42 Å; chains: 1; bounding box: 35×28×46 Å

Foldseek 3Di:
DVLVVQLVVLVVVLVVDPCSLQPRLLVSLVVQLVQLVVLLVVQLVFQQPPVCRCVVCVCSQVVGRPNVVSVVSNVSSVVSNVSSVVVVPD

Secondary structure (DSSP, 8-state):
--SHHHHHHHHHHHHH-HHIIIIIHHHHHHHHHHHHHHHHHHHHHHHHTSTTGGGGHHHHTTTSS-SHHHHHHHHHHHHHHHHHHHTT--

Sequence (90 aa):
MLVTPPVVIAGIGGVFSRRWAKRWLPLTAGVYAANGLLGEYLHARGVARKPGGWRNASYNVPMGPPIAAPGLMAMVGGMGLLAAVLRRER

Organism: Mycolicibacter sinensis (strain JDM601) (NCBI:txid875328)

pLDDT: mean 92.08, std 7.86, range [48.78, 97.5]